Protein AF-A0A962WEZ9-F1 (afdb_monomer_lite)

Radius of gyration: 19.64 Å; chains: 1; bounding box: 31×36×59 Å

pLDDT: mean 92.87, std 10.45, range [40.66, 98.69]

Sequence (93 aa):
PMAPGEEDRIVEFLGRGEIEATLHALGPSELLETAYPGVWLVTHFNEADEIMAKFVEVATVPALLITPEDDLHDSAQRLTGALGRVLSHEQGN

Structure (mmCIF, N/CA/C/O backbone):
data_AF-A0A962WEZ9-F1
#
_entry.id   AF-A0A962WEZ9-F1
#
loop_
_atom_site.group_PDB
_atom_site.id
_atom_site.type_symbol
_atom_site.label_atom_id
_atom_site.label_alt_id
_atom_site.label_comp_id
_atom_site.label_asym_id
_atom_site.label_entity_id
_atom_site.label_seq_id
_atom_site.pdbx_PDB_ins_code
_atom_site.Cartn_x
_atom_site.Cartn_y
_atom_site.Cartn_z
_atom_site.occupancy
_atom_site.B_iso_or_equiv
_atom_site.auth_seq_id
_atom_site.auth_comp_id
_atom_site.auth_asym_id
_atom_site.auth_atom_id
_atom_site.pdbx_PDB_model_num
ATOM 1 N N . PRO A 1 1 ? 14.129 -13.577 -15.792 1.00 68.94 1 PRO A N 1
ATOM 2 C CA . PRO A 1 1 ? 14.619 -12.179 -15.846 1.00 68.94 1 PRO A CA 1
ATOM 3 C C . PRO A 1 1 ? 13.877 -11.408 -16.940 1.00 68.94 1 PRO A C 1
ATOM 5 O O . PRO A 1 1 ? 13.745 -11.941 -18.039 1.00 68.94 1 PRO A O 1
ATOM 8 N N . MET A 1 2 ? 13.371 -10.214 -16.622 1.00 81.50 2 MET A N 1
ATOM 9 C CA . MET A 1 2 ? 12.786 -9.309 -17.618 1.00 81.50 2 MET A CA 1
ATOM 10 C C . MET A 1 2 ? 13.866 -8.780 -18.568 1.00 81.50 2 MET A C 1
ATOM 12 O O . MET A 1 2 ? 15.049 -8.729 -18.213 1.00 81.50 2 MET A O 1
ATOM 16 N N . ALA A 1 3 ? 13.470 -8.420 -19.785 1.00 88.25 3 ALA A N 1
ATOM 17 C CA . ALA A 1 3 ? 14.358 -7.753 -20.725 1.00 88.25 3 ALA A CA 1
ATOM 18 C C . ALA A 1 3 ? 14.692 -6.323 -20.241 1.00 88.25 3 ALA A C 1
ATOM 20 O O . ALA A 1 3 ? 13.894 -5.709 -19.529 1.00 88.25 3 ALA A O 1
ATOM 21 N N . PRO A 1 4 ? 15.848 -5.750 -20.630 1.00 88.00 4 PRO A N 1
ATOM 22 C CA . PRO A 1 4 ? 16.178 -4.368 -20.284 1.00 88.00 4 PRO A CA 1
ATOM 23 C C . PRO A 1 4 ? 15.071 -3.391 -20.713 1.00 88.00 4 PRO A C 1
ATOM 25 O O . PRO A 1 4 ? 14.658 -3.392 -21.875 1.00 88.00 4 PRO A O 1
ATOM 28 N N . GLY A 1 5 ? 14.594 -2.568 -19.775 1.00 89.25 5 GLY A N 1
ATOM 29 C CA . GLY A 1 5 ? 13.532 -1.577 -20.000 1.00 89.25 5 GLY A CA 1
ATOM 30 C C . GLY A 1 5 ? 12.119 -2.151 -20.170 1.00 89.25 5 GLY A C 1
ATOM 31 O O . GLY A 1 5 ? 11.192 -1.404 -20.470 1.00 89.25 5 GLY A O 1
ATOM 32 N N . GLU A 1 6 ? 11.924 -3.463 -20.014 1.00 93.81 6 GLU A N 1
ATOM 33 C CA . GLU A 1 6 ? 10.589 -4.074 -20.040 1.00 93.81 6 GLU A CA 1
ATOM 34 C C . GLU A 1 6 ? 9.746 -3.621 -18.843 1.00 93.81 6 GLU A C 1
ATOM 36 O O . GLU A 1 6 ? 8.579 -3.280 -19.018 1.00 93.81 6 GLU A O 1
ATOM 41 N N . GLU A 1 7 ? 10.351 -3.540 -17.657 1.00 92.94 7 GLU A N 1
ATOM 42 C CA . GLU A 1 7 ? 9.681 -3.054 -16.449 1.00 92.94 7 GLU A CA 1
ATOM 43 C C . GLU A 1 7 ? 9.177 -1.615 -16.619 1.00 92.94 7 GLU A C 1
ATOM 45 O O . GLU A 1 7 ? 8.009 -1.345 -16.350 1.00 92.94 7 GLU A O 1
ATOM 50 N N . ASP A 1 8 ? 10.015 -0.714 -17.139 1.00 94.00 8 ASP A N 1
ATOM 51 C CA . ASP A 1 8 ? 9.643 0.688 -17.362 1.00 94.00 8 ASP A CA 1
ATOM 52 C C . ASP A 1 8 ? 8.452 0.809 -18.317 1.00 94.00 8 ASP A C 1
ATOM 54 O O . ASP A 1 8 ? 7.519 1.562 -18.055 1.00 94.00 8 ASP A O 1
ATOM 58 N N . ARG A 1 9 ? 8.435 0.007 -19.391 1.00 96.06 9 ARG A N 1
ATOM 59 C CA . ARG A 1 9 ? 7.308 -0.038 -20.337 1.00 96.06 9 ARG A CA 1
ATOM 60 C C . ARG A 1 9 ? 6.032 -0.559 -19.691 1.00 96.06 9 ARG A C 1
ATOM 62 O O . ARG A 1 9 ? 4.953 -0.086 -20.032 1.00 96.06 9 ARG A O 1
ATOM 69 N N . ILE A 1 10 ? 6.135 -1.540 -18.793 1.00 95.75 10 ILE A N 1
ATOM 70 C CA . ILE A 1 10 ? 4.981 -2.056 -18.048 1.00 95.75 10 ILE A CA 1
ATOM 71 C C . ILE A 1 10 ? 4.447 -0.975 -17.108 1.00 95.75 10 ILE A C 1
ATOM 73 O O . ILE A 1 10 ? 3.245 -0.734 -17.092 1.00 95.75 10 ILE A O 1
ATOM 77 N N . VAL A 1 11 ? 5.320 -0.298 -16.362 1.00 96.31 11 VAL A N 1
ATOM 78 C CA . VAL A 1 11 ? 4.931 0.789 -15.451 1.00 96.31 11 VAL A CA 1
ATOM 79 C C . VAL A 1 11 ? 4.292 1.946 -16.223 1.00 96.31 11 VAL A C 1
ATOM 81 O O . VAL A 1 11 ? 3.238 2.437 -15.827 1.00 96.31 11 VAL A O 1
ATOM 84 N N . GLU A 1 12 ? 4.873 2.336 -17.358 1.00 97.31 12 GLU A N 1
ATOM 85 C CA . GLU A 1 12 ? 4.313 3.359 -18.243 1.00 97.31 12 GLU A CA 1
ATOM 86 C C . GLU A 1 12 ? 2.942 2.942 -18.796 1.00 97.31 12 GLU A C 1
ATOM 88 O O . GLU A 1 12 ? 2.008 3.743 -18.804 1.00 97.31 12 GLU A O 1
ATOM 93 N N . PHE A 1 13 ? 2.791 1.677 -19.201 1.00 97.69 13 PHE A N 1
ATOM 94 C CA . PHE A 1 13 ? 1.526 1.129 -19.694 1.00 97.69 13 PHE A CA 1
ATOM 95 C C . PHE A 1 13 ? 0.426 1.097 -18.625 1.00 97.69 13 PHE A C 1
ATOM 97 O O . PHE A 1 13 ? -0.730 1.401 -18.924 1.00 97.69 13 PHE A O 1
ATOM 104 N N . LEU A 1 14 ? 0.767 0.708 -17.393 1.00 98.06 14 LEU A N 1
ATOM 105 C CA . LEU A 1 14 ? -0.169 0.704 -16.270 1.00 98.06 14 LEU A CA 1
ATOM 106 C C . LEU A 1 14 ? -0.661 2.124 -15.961 1.00 98.06 14 LEU A C 1
ATOM 108 O O . LEU A 1 14 ? -1.822 2.313 -15.596 1.00 98.06 14 LEU A O 1
ATOM 112 N N . GLY A 1 15 ? 0.202 3.123 -16.155 1.00 98.06 15 GLY A N 1
ATOM 113 C CA . GLY A 1 15 ? -0.116 4.518 -15.896 1.00 98.06 15 GLY A CA 1
ATOM 114 C C . GLY A 1 15 ? -0.357 4.794 -14.412 1.00 98.06 15 GLY A C 1
ATOM 115 O O . GLY A 1 15 ? -0.101 3.962 -13.541 1.00 98.06 15 GLY A O 1
ATOM 116 N N . ARG A 1 16 ? -0.861 5.994 -14.123 1.00 98.19 16 ARG A N 1
ATOM 117 C CA . ARG A 1 16 ? -1.095 6.480 -12.762 1.00 98.19 16 ARG A CA 1
ATOM 118 C C . ARG A 1 16 ? -2.564 6.830 -12.557 1.00 98.19 16 ARG A C 1
ATOM 120 O O . ARG A 1 16 ? -3.137 7.559 -13.363 1.00 98.19 16 ARG A O 1
ATOM 127 N N . GLY A 1 17 ? -3.134 6.295 -11.487 1.00 97.56 17 GLY A N 1
ATOM 128 C CA . GLY A 1 17 ? -4.481 6.565 -11.009 1.00 97.56 17 GLY A CA 1
ATOM 129 C C . GLY A 1 17 ? -4.513 7.679 -9.971 1.00 97.56 17 GLY A C 1
ATOM 130 O O . GLY A 1 17 ? -3.628 8.537 -9.910 1.00 97.56 17 GLY A O 1
ATOM 131 N N . GLU A 1 18 ? -5.569 7.668 -9.164 1.00 97.44 18 GLU A N 1
ATOM 132 C CA . GLU A 1 18 ? -5.896 8.758 -8.241 1.00 97.44 18 GLU A CA 1
ATOM 133 C C . GLU A 1 18 ? -5.290 8.563 -6.848 1.00 97.44 18 GLU A C 1
ATOM 135 O O . GLU A 1 18 ? -5.028 9.546 -6.153 1.00 97.44 18 GLU A O 1
ATOM 140 N N . ILE A 1 19 ? -5.067 7.311 -6.437 1.00 98.25 19 ILE A N 1
ATOM 141 C CA . ILE A 1 19 ? -4.693 6.980 -5.063 1.00 98.25 19 ILE A CA 1
ATOM 142 C C . ILE A 1 19 ? -3.203 6.658 -4.964 1.00 98.25 19 ILE A C 1
ATOM 144 O O . ILE A 1 19 ? -2.668 5.827 -5.696 1.00 98.25 19 ILE A O 1
ATOM 148 N N . GLU A 1 20 ? -2.548 7.288 -3.995 1.00 97.75 20 GLU A N 1
ATOM 149 C CA . GLU A 1 20 ? -1.178 6.999 -3.588 1.00 97.75 20 GLU A CA 1
ATOM 150 C C . GLU A 1 20 ? -1.115 6.893 -2.064 1.00 97.75 20 GLU A C 1
ATOM 152 O O . GLU A 1 20 ? -1.742 7.680 -1.349 1.00 97.75 20 GLU A O 1
ATOM 157 N N . ALA A 1 21 ? -0.358 5.918 -1.569 1.00 97.50 21 ALA A N 1
ATOM 158 C CA . ALA A 1 21 ? -0.101 5.737 -0.150 1.00 97.50 21 ALA A CA 1
ATOM 159 C C . ALA A 1 21 ? 1.368 5.386 0.099 1.00 97.50 21 ALA A C 1
ATOM 161 O O . ALA A 1 21 ? 1.990 4.650 -0.669 1.00 97.50 21 ALA A O 1
ATOM 162 N N . THR A 1 22 ? 1.895 5.870 1.222 1.00 96.94 22 THR A N 1
ATOM 163 C CA . THR A 1 22 ? 3.222 5.508 1.723 1.00 96.94 22 THR A CA 1
ATOM 164 C C . THR A 1 22 ? 3.075 4.863 3.093 1.00 96.94 22 THR A C 1
ATOM 166 O O . THR A 1 22 ? 2.513 5.457 4.014 1.00 96.94 22 THR A O 1
ATOM 169 N N . LEU A 1 23 ? 3.588 3.645 3.232 1.00 95.00 23 LEU A N 1
ATOM 170 C CA . LEU A 1 23 ? 3.661 2.923 4.496 1.00 95.00 23 LEU A CA 1
ATOM 171 C C . LEU A 1 23 ? 5.102 2.950 5.007 1.00 95.00 23 LEU A C 1
ATOM 173 O O . LEU A 1 23 ? 6.015 2.545 4.299 1.00 95.00 23 LEU A O 1
ATOM 177 N N . HIS A 1 24 ? 5.309 3.385 6.247 1.00 93.44 24 HIS A N 1
ATOM 178 C CA . HIS A 1 24 ? 6.627 3.382 6.883 1.00 93.44 24 HIS A CA 1
ATOM 179 C C . HIS A 1 24 ? 6.739 2.197 7.850 1.00 93.44 24 HIS A C 1
ATOM 181 O O . HIS A 1 24 ? 6.243 2.274 8.975 1.00 93.44 24 HIS A O 1
ATOM 187 N N . ALA A 1 25 ? 7.383 1.105 7.425 1.00 83.12 25 ALA A N 1
ATOM 188 C CA . ALA A 1 25 ? 7.538 -0.104 8.236 1.00 83.12 25 ALA A CA 1
ATOM 189 C C . ALA A 1 25 ? 8.841 -0.852 7.895 1.00 83.12 25 ALA A C 1
ATOM 191 O O . ALA A 1 25 ? 8.874 -1.619 6.941 1.00 83.12 25 ALA A O 1
ATOM 192 N N . LEU A 1 26 ? 9.900 -0.655 8.698 1.00 77.50 26 LEU A N 1
ATOM 193 C CA . LEU A 1 26 ? 11.230 -1.267 8.479 1.00 77.50 26 LEU A CA 1
ATOM 194 C C . LEU A 1 26 ? 11.746 -1.061 7.033 1.00 77.50 26 LEU A C 1
ATOM 196 O O . LEU A 1 26 ? 12.247 -1.984 6.395 1.00 77.50 26 LEU A O 1
ATOM 200 N N . GLY A 1 27 ? 11.568 0.166 6.530 1.00 85.50 27 GLY A N 1
ATOM 201 C CA . GLY A 1 27 ? 11.678 0.549 5.118 1.00 85.50 27 GLY A CA 1
ATOM 202 C C . GLY A 1 27 ? 10.348 1.125 4.596 1.00 85.50 27 GLY A C 1
ATOM 203 O O . GLY A 1 27 ? 9.277 0.729 5.073 1.00 85.50 27 GLY A O 1
ATOM 204 N N . PRO A 1 28 ? 10.354 2.125 3.696 1.00 94.00 28 PRO A N 1
ATOM 205 C CA . PRO A 1 28 ? 9.115 2.624 3.120 1.00 94.00 28 PRO A CA 1
ATOM 206 C C . PRO A 1 28 ? 8.534 1.623 2.112 1.00 94.00 28 PRO A C 1
ATOM 208 O O . PRO A 1 28 ? 9.246 0.872 1.450 1.00 94.00 28 PRO A O 1
ATOM 211 N N . SER A 1 29 ? 7.213 1.614 1.986 1.00 96.94 29 SER A N 1
ATOM 212 C CA . SER A 1 29 ? 6.505 0.976 0.879 1.00 96.94 29 SER A CA 1
ATOM 213 C C . SER A 1 29 ? 5.628 2.013 0.200 1.00 96.94 29 SER A C 1
ATOM 215 O O . SER A 1 29 ? 4.876 2.720 0.870 1.00 96.94 29 SER A O 1
ATOM 217 N N . GLU A 1 30 ? 5.723 2.098 -1.116 1.00 97.62 30 GLU A N 1
ATOM 218 C CA . GLU A 1 30 ? 4.903 2.964 -1.952 1.00 97.62 30 GLU A CA 1
ATOM 219 C C . GLU A 1 30 ? 3.844 2.121 -2.650 1.00 97.62 30 GLU A C 1
ATOM 221 O O . GLU A 1 30 ? 4.142 1.083 -3.245 1.00 97.62 30 GLU A O 1
ATOM 226 N N . LEU A 1 31 ? 2.597 2.567 -2.560 1.00 98.31 31 LEU A N 1
ATOM 227 C CA . LEU A 1 31 ? 1.456 1.925 -3.187 1.00 98.31 31 LEU A CA 1
ATOM 228 C C . LEU A 1 31 ? 0.781 2.945 -4.084 1.00 98.31 31 LEU A C 1
ATOM 230 O O . LEU A 1 31 ? 0.279 3.962 -3.606 1.00 98.31 31 LEU A O 1
ATOM 234 N N . LEU A 1 32 ? 0.769 2.657 -5.378 1.00 98.50 32 LEU A N 1
ATOM 235 C CA . LEU A 1 32 ? 0.189 3.526 -6.385 1.00 98.50 32 LEU A CA 1
ATOM 236 C C . LEU A 1 32 ? -0.940 2.798 -7.100 1.00 98.50 32 LEU A C 1
ATOM 238 O O . LEU A 1 32 ? -0.698 1.781 -7.748 1.00 98.50 32 LEU A O 1
ATOM 242 N N . GLU A 1 33 ? -2.158 3.326 -7.031 1.00 98.69 33 GLU A N 1
ATOM 243 C CA . GLU A 1 33 ? -3.215 2.877 -7.928 1.00 98.69 33 GLU A CA 1
ATOM 244 C C . GLU A 1 33 ? -2.855 3.299 -9.355 1.00 98.69 33 GLU A C 1
ATOM 246 O O . GLU A 1 33 ? -2.413 4.421 -9.610 1.00 98.69 33 GLU A O 1
ATOM 251 N N . THR A 1 34 ? -2.995 2.375 -10.294 1.00 98.69 34 THR A N 1
ATOM 252 C CA . THR A 1 34 ? -2.684 2.603 -11.707 1.00 98.69 34 THR A CA 1
ATOM 253 C C . THR A 1 34 ? -3.855 3.291 -12.414 1.00 98.69 34 THR A C 1
ATOM 255 O O . THR A 1 34 ? -4.888 3.567 -11.807 1.00 98.69 34 THR A O 1
ATOM 258 N N . ALA A 1 35 ? -3.756 3.543 -13.722 1.00 98.50 35 ALA A N 1
ATOM 259 C CA . ALA A 1 35 ? -4.894 4.064 -14.488 1.00 98.50 35 ALA A CA 1
ATOM 260 C C . ALA A 1 35 ? -6.092 3.084 -14.547 1.00 98.50 35 ALA A C 1
ATOM 262 O O . ALA A 1 35 ? -7.171 3.449 -15.019 1.00 98.50 35 ALA A O 1
ATOM 263 N N . TYR A 1 36 ? -5.909 1.846 -14.079 1.00 98.38 36 TYR A N 1
ATOM 264 C CA . TYR A 1 36 ? -6.941 0.826 -13.947 1.00 98.38 36 TYR A CA 1
ATOM 265 C C . TYR A 1 36 ? -7.356 0.706 -12.468 1.00 98.38 36 TYR A C 1
ATOM 267 O O . TYR A 1 36 ? -6.558 0.215 -11.665 1.00 98.38 36 TYR A O 1
ATOM 275 N N . PRO A 1 37 ? -8.586 1.110 -12.092 1.00 98.12 37 PRO A N 1
ATOM 276 C CA . PRO A 1 37 ? -9.036 1.059 -10.704 1.00 98.12 37 PRO A CA 1
ATOM 277 C C . PRO A 1 37 ? -8.926 -0.341 -10.094 1.00 98.12 37 PRO A C 1
ATOM 279 O O . PRO A 1 37 ? -9.312 -1.335 -10.716 1.00 98.12 37 PRO A O 1
ATOM 282 N N . GLY A 1 38 ? -8.404 -0.416 -8.871 1.00 97.75 38 GLY A N 1
ATOM 283 C CA . GLY A 1 38 ? -8.143 -1.676 -8.171 1.00 97.75 38 GLY A CA 1
ATOM 284 C C . GLY A 1 38 ? -6.906 -2.450 -8.648 1.00 97.75 38 GLY A C 1
ATOM 285 O O . GLY A 1 38 ? -6.666 -3.557 -8.167 1.00 97.75 38 GLY A O 1
ATOM 286 N N . VAL A 1 39 ? -6.113 -1.900 -9.572 1.00 98.62 39 VAL A N 1
ATOM 287 C CA . VAL A 1 39 ? -4.787 -2.418 -9.934 1.00 98.62 39 VAL A CA 1
ATOM 288 C C . VAL A 1 39 ? -3.736 -1.483 -9.355 1.00 98.62 39 VAL A C 1
ATOM 290 O O . VAL A 1 39 ? -3.731 -0.290 -9.658 1.00 98.62 39 VAL A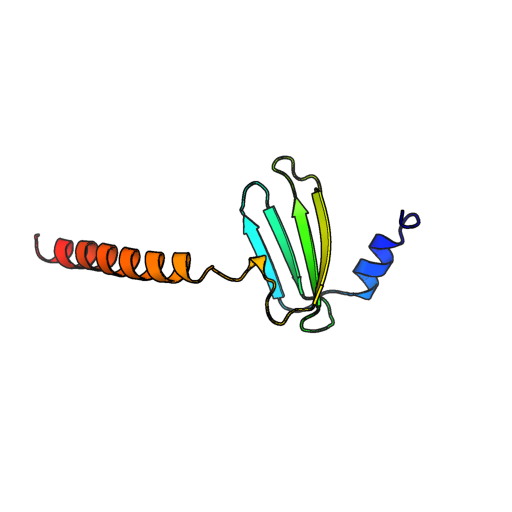 O 1
ATOM 293 N N . TRP A 1 40 ? -2.835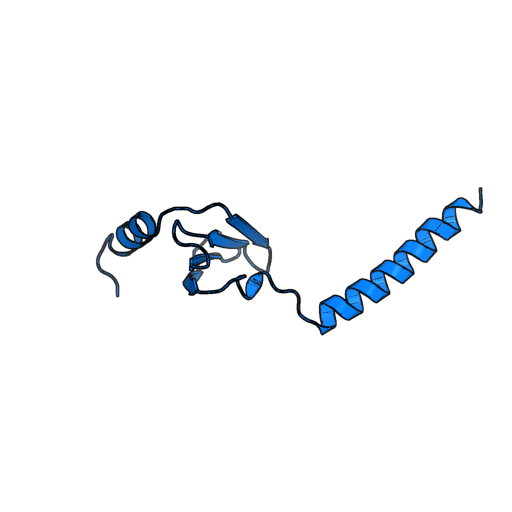 -2.036 -8.553 1.00 98.62 40 TRP A N 1
ATOM 294 C CA . TRP A 1 40 ? -1.866 -1.297 -7.755 1.00 98.62 40 TRP A CA 1
ATOM 295 C C . TRP A 1 40 ? -0.449 -1.707 -8.108 1.00 98.62 40 TRP A C 1
ATOM 297 O O . TRP A 1 40 ? -0.154 -2.895 -8.207 1.00 98.62 40 TRP A O 1
ATOM 307 N N . LEU A 1 41 ? 0.441 -0.732 -8.247 1.00 98.38 41 LEU A N 1
ATOM 308 C CA . LEU A 1 41 ? 1.878 -0.951 -8.251 1.00 98.38 41 LEU A CA 1
ATOM 309 C C . LEU A 1 41 ? 2.395 -0.775 -6.821 1.00 98.38 41 LEU A C 1
ATOM 311 O O . LEU A 1 41 ? 2.339 0.325 -6.271 1.00 98.38 41 LEU A O 1
ATOM 315 N N . VAL A 1 42 ? 2.891 -1.860 -6.233 1.00 98.00 42 VAL A N 1
ATOM 316 C CA . VAL A 1 42 ? 3.452 -1.883 -4.879 1.00 98.00 42 VAL A CA 1
ATOM 317 C C . VAL A 1 42 ? 4.966 -1.977 -4.984 1.00 98.00 42 VAL A C 1
ATOM 319 O O . VAL A 1 42 ? 5.484 -2.907 -5.604 1.00 98.00 42 VAL A O 1
ATOM 322 N N . THR A 1 43 ? 5.673 -1.021 -4.384 1.00 97.50 43 THR A N 1
ATOM 323 C CA . THR A 1 43 ? 7.139 -0.983 -4.327 1.00 97.50 43 THR A CA 1
ATOM 324 C C . THR A 1 43 ? 7.585 -0.947 -2.873 1.00 97.50 43 THR A C 1
ATOM 326 O O . THR A 1 43 ? 7.226 -0.042 -2.130 1.00 97.50 43 THR A O 1
ATOM 329 N N . HIS A 1 44 ? 8.371 -1.934 -2.463 1.00 96.56 44 HIS A N 1
ATOM 330 C CA . HIS A 1 44 ? 8.958 -2.038 -1.134 1.00 96.56 44 HIS A CA 1
ATOM 331 C C . HIS A 1 44 ? 10.435 -1.689 -1.179 1.00 96.56 44 HIS A C 1
ATOM 333 O O . HIS A 1 44 ? 11.184 -2.265 -1.975 1.00 96.56 44 HIS A O 1
ATOM 339 N N . PHE A 1 45 ? 10.854 -0.821 -0.269 1.00 95.88 45 PHE A N 1
ATOM 340 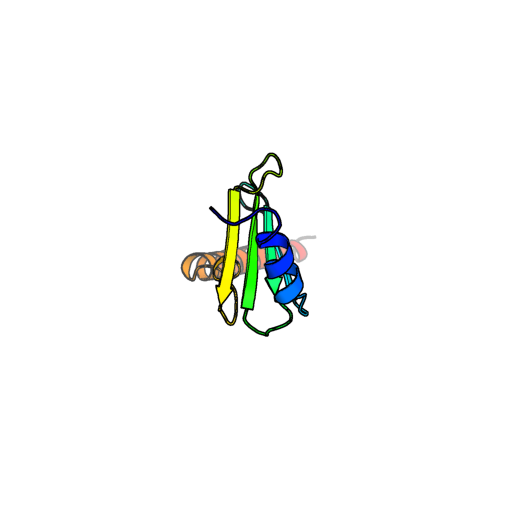C CA . PHE A 1 45 ? 12.237 -0.412 -0.097 1.00 95.88 45 PHE A CA 1
ATOM 341 C C . PHE A 1 45 ? 12.789 -0.952 1.224 1.00 95.88 45 PHE A C 1
ATOM 343 O O . PHE A 1 45 ? 12.042 -1.169 2.178 1.00 95.88 45 PHE A O 1
ATOM 350 N N . ASN A 1 46 ? 14.101 -1.158 1.288 1.00 93.00 46 ASN A N 1
ATOM 351 C CA . ASN A 1 46 ? 14.797 -1.349 2.559 1.00 93.00 46 ASN A CA 1
ATOM 352 C C . ASN A 1 46 ? 15.113 0.006 3.227 1.00 93.00 46 ASN A C 1
ATOM 354 O O . ASN A 1 46 ? 14.793 1.072 2.708 1.00 93.00 46 ASN A O 1
ATOM 358 N N . GLU A 1 47 ? 15.777 -0.023 4.384 1.00 92.69 47 GLU A N 1
ATOM 359 C CA . GLU A 1 47 ? 16.208 1.185 5.110 1.00 92.69 47 GLU A CA 1
ATOM 360 C C . GLU A 1 47 ? 17.286 2.015 4.378 1.00 92.69 47 GLU A C 1
ATOM 362 O O . GLU A 1 47 ? 17.586 3.128 4.804 1.00 92.69 47 GLU A O 1
ATOM 367 N N . ALA A 1 48 ? 17.879 1.486 3.303 1.00 93.62 48 ALA A N 1
ATOM 368 C CA . ALA A 1 48 ? 18.878 2.156 2.468 1.00 93.62 48 ALA A CA 1
ATOM 369 C C . ALA A 1 48 ? 18.289 2.703 1.149 1.00 93.62 48 ALA A C 1
ATOM 371 O O . ALA A 1 48 ? 19.048 3.029 0.237 1.00 93.62 48 ALA A O 1
ATOM 372 N N . ASP A 1 49 ? 16.957 2.793 1.049 1.00 91.00 49 ASP A N 1
ATOM 373 C CA . ASP A 1 49 ? 16.203 3.236 -0.134 1.00 91.00 49 ASP A CA 1
ATOM 374 C C . ASP A 1 49 ? 16.417 2.365 -1.390 1.00 91.00 49 ASP A C 1
ATOM 376 O O . ASP A 1 49 ? 16.203 2.798 -2.525 1.00 91.00 49 ASP A O 1
ATOM 380 N N . GLU A 1 50 ? 16.801 1.100 -1.213 1.00 94.38 50 GLU A N 1
ATOM 381 C CA . GLU A 1 50 ? 16.927 0.138 -2.309 1.00 94.38 50 GLU A CA 1
ATOM 382 C C . GLU A 1 50 ? 15.641 -0.683 -2.456 1.00 94.38 50 GLU A C 1
ATOM 384 O O . GLU A 1 50 ? 15.086 -1.175 -1.470 1.00 94.38 50 GLU A O 1
ATOM 389 N N . ILE A 1 51 ? 15.185 -0.888 -3.698 1.00 94.75 51 ILE A N 1
ATOM 390 C CA . ILE A 1 51 ? 13.995 -1.701 -3.989 1.00 94.75 51 ILE A CA 1
ATOM 391 C C . ILE A 1 51 ? 14.264 -3.162 -3.607 1.00 94.75 51 ILE A C 1
ATOM 393 O O . ILE A 1 51 ? 15.077 -3.846 -4.230 1.00 94.75 51 ILE A O 1
ATOM 397 N N . MET A 1 52 ? 13.526 -3.659 -2.616 1.00 95.25 52 MET A N 1
ATOM 398 C CA . MET A 1 52 ? 13.511 -5.071 -2.230 1.00 95.25 52 MET A CA 1
ATOM 399 C C . MET A 1 52 ? 12.509 -5.881 -3.048 1.00 95.25 52 MET A C 1
ATOM 401 O O . MET A 1 52 ? 12.770 -7.036 -3.387 1.00 95.25 52 MET A O 1
ATOM 405 N N . ALA A 1 53 ? 11.348 -5.296 -3.339 1.00 94.50 53 ALA A N 1
ATOM 406 C CA . ALA A 1 53 ? 10.294 -5.946 -4.103 1.00 94.50 53 ALA A CA 1
ATOM 407 C C . ALA A 1 53 ? 9.455 -4.909 -4.847 1.00 94.50 53 ALA A C 1
ATOM 409 O O . ALA A 1 53 ? 9.182 -3.832 -4.326 1.00 94.50 53 ALA A O 1
ATOM 410 N N . LYS A 1 54 ? 9.014 -5.259 -6.053 1.00 95.94 54 LYS A N 1
ATOM 411 C CA . LYS A 1 54 ? 8.074 -4.463 -6.836 1.00 95.94 54 LYS A CA 1
ATOM 412 C C . LYS A 1 54 ? 7.145 -5.389 -7.598 1.00 95.94 54 LYS A C 1
ATOM 414 O O . LYS A 1 54 ? 7.613 -6.290 -8.294 1.00 95.94 54 LYS A O 1
ATOM 419 N N . PHE A 1 55 ? 5.841 -5.217 -7.430 1.00 96.94 55 PHE A N 1
ATOM 420 C CA . PHE A 1 55 ? 4.847 -6.104 -8.026 1.00 96.94 55 PHE A CA 1
ATOM 421 C C . PHE A 1 55 ? 3.510 -5.399 -8.238 1.00 96.94 55 PHE A C 1
ATOM 423 O O . PHE A 1 55 ? 3.264 -4.313 -7.716 1.00 96.94 55 PHE A O 1
ATOM 430 N N . VAL A 1 56 ? 2.651 -6.040 -9.029 1.00 97.94 56 VAL A N 1
ATOM 431 C CA . VAL A 1 56 ? 1.267 -5.614 -9.218 1.00 97.94 56 VAL A CA 1
ATOM 432 C C . VAL A 1 56 ? 0.369 -6.376 -8.253 1.00 97.94 56 VAL A C 1
ATOM 434 O O . VAL A 1 56 ? 0.422 -7.604 -8.195 1.00 97.94 56 VAL A O 1
ATOM 437 N N . GLU A 1 57 ? -0.480 -5.652 -7.539 1.00 98.50 57 GLU A N 1
ATOM 438 C CA . GLU A 1 57 ? -1.537 -6.196 -6.693 1.00 98.50 57 GLU A CA 1
ATOM 439 C C . GLU A 1 57 ? -2.900 -5.815 -7.282 1.00 98.50 57 GLU A C 1
ATOM 441 O O . GLU A 1 57 ? -3.126 -4.665 -7.649 1.00 98.50 57 GLU A O 1
ATOM 446 N N . VAL A 1 58 ? -3.817 -6.778 -7.402 1.00 98.44 58 VAL A N 1
ATOM 447 C CA . VAL A 1 58 ? -5.193 -6.524 -7.861 1.00 98.44 58 VAL A CA 1
ATOM 448 C C . VAL A 1 58 ? -6.127 -6.682 -6.671 1.00 98.44 58 VAL A C 1
ATOM 450 O O . VAL A 1 58 ? -6.417 -7.801 -6.249 1.00 98.44 58 VAL A O 1
ATOM 453 N N . ALA A 1 59 ? -6.572 -5.561 -6.114 1.00 98.19 59 ALA A N 1
ATOM 454 C CA . ALA A 1 59 ? -7.378 -5.507 -4.903 1.00 98.19 59 ALA A CA 1
ATOM 455 C C . ALA A 1 59 ? -8.174 -4.197 -4.834 1.00 98.19 59 ALA A C 1
ATOM 457 O O . ALA A 1 59 ? -7.742 -3.160 -5.332 1.00 98.19 59 ALA A O 1
ATOM 458 N N . THR A 1 60 ? -9.324 -4.213 -4.156 1.00 97.69 60 THR A N 1
ATOM 459 C CA . THR A 1 60 ? -10.068 -2.976 -3.855 1.00 97.69 60 THR A CA 1
ATOM 460 C C . THR A 1 60 ? -9.284 -2.058 -2.922 1.00 97.69 60 THR A C 1
ATOM 462 O O . THR A 1 60 ? -9.370 -0.843 -3.038 1.00 97.69 60 THR A O 1
ATOM 465 N N . VAL A 1 61 ? -8.529 -2.650 -1.995 1.00 97.19 61 VAL A N 1
ATOM 466 C CA . VAL A 1 61 ? -7.582 -1.979 -1.105 1.00 97.19 61 VAL A CA 1
ATOM 467 C C . VAL A 1 61 ? -6.396 -2.930 -0.924 1.00 97.19 61 VAL A C 1
ATOM 469 O O . VAL A 1 61 ? -6.641 -4.097 -0.608 1.00 97.19 61 VAL A O 1
ATOM 472 N N . PRO A 1 62 ? -5.146 -2.478 -1.118 1.00 97.69 62 PRO A N 1
ATOM 473 C CA . PRO A 1 62 ? -3.973 -3.312 -0.912 1.00 97.69 62 PRO A CA 1
ATOM 474 C C . PRO A 1 62 ? -3.898 -3.879 0.502 1.00 97.69 62 PRO A C 1
ATOM 476 O O . PRO A 1 62 ? -4.170 -3.166 1.471 1.00 97.69 62 PRO A O 1
ATOM 479 N N . ALA A 1 63 ? -3.465 -5.132 0.638 1.00 95.94 63 ALA A N 1
ATOM 480 C CA . ALA A 1 63 ? -3.410 -5.823 1.929 1.00 95.94 63 ALA A CA 1
ATOM 481 C C . ALA A 1 63 ? -2.566 -5.070 2.976 1.00 95.94 63 ALA A C 1
ATOM 483 O O . ALA A 1 63 ? -2.907 -5.056 4.155 1.00 95.94 63 ALA A O 1
ATOM 484 N N . LEU A 1 64 ? -1.503 -4.389 2.538 1.00 94.81 64 LEU A N 1
ATOM 485 C CA . LEU A 1 64 ? -0.618 -3.585 3.391 1.00 94.81 64 LEU A CA 1
ATOM 486 C C . LEU A 1 64 ? -1.292 -2.352 4.006 1.00 94.81 64 LEU A C 1
ATOM 488 O O . LEU A 1 64 ? -0.785 -1.811 4.985 1.00 94.81 64 LEU A O 1
ATOM 492 N N . LEU A 1 65 ? -2.406 -1.891 3.431 1.00 95.88 65 LEU A N 1
ATOM 493 C CA . LEU A 1 65 ? -3.184 -0.766 3.956 1.00 95.88 65 LEU A CA 1
ATOM 494 C C . LEU A 1 65 ? -4.303 -1.219 4.903 1.00 95.88 65 LEU A C 1
ATOM 496 O O . LEU A 1 65 ? -5.003 -0.377 5.464 1.00 95.88 65 LEU A O 1
ATOM 500 N N . ILE A 1 66 ? -4.491 -2.529 5.087 1.00 95.94 66 ILE A N 1
ATOM 501 C CA . ILE A 1 66 ? -5.524 -3.074 5.964 1.00 95.94 66 ILE A CA 1
ATOM 502 C C . ILE A 1 66 ? -4.951 -3.306 7.360 1.00 95.94 66 ILE A C 1
ATOM 504 O O . ILE A 1 66 ? -4.091 -4.160 7.565 1.00 95.94 66 ILE A O 1
ATOM 508 N N . THR A 1 67 ? -5.478 -2.573 8.340 1.00 95.44 67 THR A N 1
ATOM 509 C CA . THR A 1 67 ? -5.185 -2.821 9.755 1.00 95.44 67 THR A CA 1
ATOM 510 C C . THR A 1 67 ? -5.721 -4.198 10.169 1.00 95.44 67 THR A C 1
ATOM 512 O O . THR A 1 67 ? -6.906 -4.466 9.941 1.00 95.44 67 THR A O 1
ATOM 515 N N . PRO A 1 68 ? -4.907 -5.058 10.808 1.00 94.94 68 PRO A N 1
ATOM 516 C CA . PRO A 1 68 ? -5.380 -6.314 11.384 1.00 94.94 68 PRO A CA 1
ATOM 517 C C . PRO A 1 68 ? -6.513 -6.107 12.401 1.00 94.94 68 PRO A C 1
ATOM 519 O O . PRO A 1 68 ? -6.548 -5.103 13.113 1.00 94.94 68 PRO A O 1
ATOM 522 N N . GLU A 1 69 ? -7.435 -7.067 12.501 1.00 96.31 69 GLU A N 1
ATOM 523 C CA . GLU A 1 69 ? -8.620 -6.951 13.368 1.00 96.31 69 GLU A CA 1
ATOM 524 C C . GLU A 1 69 ? -8.256 -6.821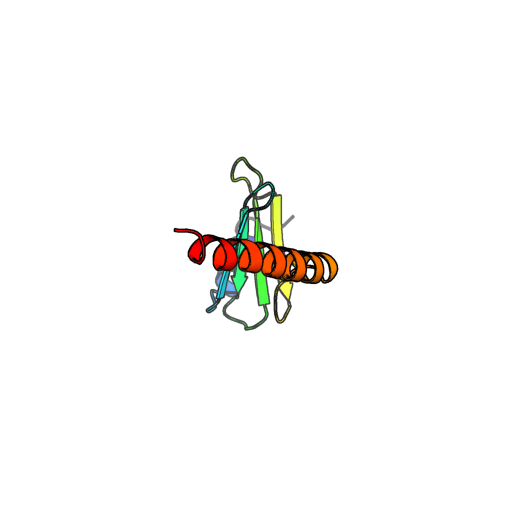 14.858 1.00 96.31 69 GLU A C 1
ATOM 526 O O . GLU A 1 69 ? -8.816 -5.971 15.554 1.00 96.31 69 GLU A O 1
ATOM 531 N N . ASP A 1 70 ? -7.269 -7.591 15.323 1.00 97.00 70 ASP A N 1
ATOM 532 C CA . ASP A 1 70 ? -6.787 -7.533 16.708 1.00 97.00 70 ASP A CA 1
ATOM 533 C C . ASP A 1 70 ? -6.180 -6.156 17.032 1.00 97.00 70 ASP A C 1
ATOM 535 O O . ASP A 1 70 ? -6.533 -5.532 18.035 1.00 97.00 70 ASP A O 1
ATOM 539 N N . ASP A 1 71 ? -5.351 -5.615 16.132 1.00 96.88 71 ASP A N 1
ATOM 540 C CA . ASP A 1 71 ? -4.763 -4.277 16.280 1.00 96.88 71 ASP A CA 1
ATOM 541 C C . ASP A 1 71 ? -5.841 -3.185 16.302 1.00 96.88 71 ASP A C 1
ATOM 543 O O . ASP A 1 71 ? -5.756 -2.220 17.074 1.00 96.88 71 ASP A O 1
ATOM 547 N N . LEU A 1 72 ? -6.880 -3.333 15.472 1.00 97.06 72 LEU A N 1
ATOM 548 C CA . LEU A 1 72 ? -8.018 -2.421 15.442 1.00 97.06 72 LEU A CA 1
ATOM 549 C C . LEU A 1 72 ? -8.774 -2.449 16.779 1.00 97.06 72 LEU A C 1
ATOM 551 O O . LEU A 1 72 ? -9.052 -1.386 17.340 1.00 97.06 72 LEU A O 1
ATOM 555 N N . HIS A 1 73 ? -9.049 -3.635 17.325 1.00 96.56 73 HIS A N 1
ATOM 556 C CA . HIS A 1 73 ? -9.704 -3.784 18.624 1.00 96.56 73 HIS A CA 1
ATOM 557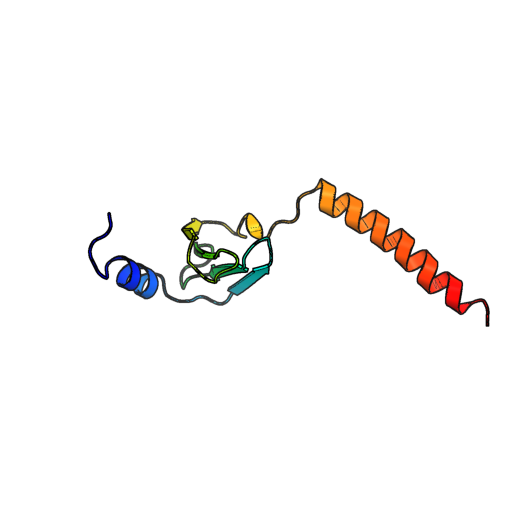 C C . HIS A 1 73 ? -8.877 -3.160 19.758 1.00 96.56 73 HIS A C 1
ATOM 559 O O . HIS A 1 73 ? -9.375 -2.321 20.519 1.00 96.56 73 HIS A O 1
ATOM 565 N N . ASP A 1 74 ? -7.591 -3.501 19.826 1.00 97.94 74 ASP A N 1
ATOM 566 C CA . ASP A 1 74 ? -6.671 -3.010 20.849 1.00 97.94 74 ASP A CA 1
ATOM 567 C C . ASP A 1 74 ? -6.469 -1.495 20.762 1.00 97.94 74 ASP A C 1
ATOM 569 O O . ASP A 1 74 ? -6.319 -0.807 21.779 1.00 97.94 74 ASP A O 1
ATOM 573 N N . SER A 1 75 ? -6.434 -0.937 19.549 1.00 97.44 75 SER A N 1
ATOM 574 C CA . SER A 1 75 ? -6.310 0.510 19.354 1.00 97.44 75 SER A CA 1
ATOM 575 C C . SER A 1 75 ? -7.550 1.261 19.846 1.00 97.44 75 SER A C 1
ATOM 577 O O . SER A 1 75 ? -7.403 2.284 20.519 1.00 97.44 75 SER A O 1
ATOM 579 N N . ALA A 1 76 ? -8.755 0.729 19.614 1.00 97.75 76 ALA A N 1
ATOM 580 C CA . ALA A 1 76 ? -10.001 1.332 20.079 1.00 97.75 76 ALA A CA 1
ATOM 581 C C . ALA A 1 76 ? -10.061 1.399 21.615 1.00 97.75 76 ALA A C 1
ATOM 583 O O . ALA A 1 76 ? -10.329 2.463 22.179 1.00 97.75 76 ALA A O 1
ATOM 584 N N . GLN A 1 77 ? -9.723 0.303 22.304 1.00 97.38 77 GLN A N 1
ATOM 585 C CA . GLN A 1 77 ? -9.663 0.278 23.770 1.00 97.38 77 GLN A CA 1
ATOM 586 C C . GLN A 1 77 ? -8.636 1.279 24.321 1.00 97.38 77 GLN A C 1
ATOM 588 O O . GLN A 1 77 ? -8.930 2.046 25.248 1.00 97.38 77 GLN A O 1
ATOM 593 N N . ARG A 1 78 ? -7.431 1.307 23.731 1.00 97.31 78 ARG A N 1
ATOM 594 C CA . ARG A 1 78 ? -6.365 2.248 24.111 1.00 97.31 78 ARG A CA 1
ATOM 595 C C . ARG A 1 78 ? -6.799 3.699 23.924 1.00 97.31 78 ARG A C 1
ATOM 597 O O . ARG A 1 78 ? -6.545 4.518 24.811 1.00 97.31 78 ARG A O 1
ATOM 604 N N . LEU A 1 79 ? -7.479 4.008 22.819 1.00 97.69 79 LEU A N 1
ATOM 605 C CA . LEU A 1 79 ? -8.003 5.340 22.531 1.00 97.69 79 LEU A CA 1
ATOM 606 C C . LEU A 1 79 ? -9.046 5.767 23.568 1.00 97.69 79 LEU A C 1
ATOM 608 O O . LEU A 1 79 ? -8.923 6.854 24.130 1.00 97.69 79 LEU A O 1
ATOM 612 N N . THR A 1 80 ? -10.023 4.914 23.891 1.00 97.25 80 THR A N 1
ATOM 613 C CA . THR A 1 80 ? -11.031 5.208 24.925 1.00 97.25 80 THR A CA 1
ATOM 614 C C . THR A 1 80 ? -10.383 5.498 26.280 1.00 97.25 80 THR A C 1
ATOM 616 O O . THR A 1 80 ? -10.719 6.490 26.931 1.00 97.25 80 THR A O 1
ATOM 619 N N . GLY A 1 81 ? -9.405 4.684 26.692 1.00 96.50 81 GLY A N 1
ATOM 620 C CA . GLY A 1 81 ? -8.672 4.907 27.938 1.00 96.50 81 GLY A CA 1
ATOM 621 C C . GLY A 1 81 ? -7.858 6.207 27.936 1.00 96.50 81 GLY A C 1
ATOM 622 O O . GLY A 1 81 ? -7.799 6.901 28.952 1.00 96.50 81 GLY A O 1
ATOM 623 N N . ALA A 1 82 ? -7.239 6.563 26.806 1.00 96.56 82 ALA A N 1
ATOM 624 C CA . ALA A 1 82 ? -6.501 7.816 26.659 1.00 96.56 82 ALA A CA 1
ATOM 625 C C . ALA A 1 82 ? -7.423 9.041 26.707 1.00 96.56 82 ALA A C 1
ATOM 627 O O . ALA A 1 82 ? -7.132 9.986 27.440 1.00 96.56 82 ALA A O 1
ATOM 628 N N . LEU A 1 83 ? -8.558 8.995 26.006 1.00 96.62 83 LEU A N 1
ATOM 629 C CA . LEU A 1 83 ? -9.568 10.055 26.021 1.00 96.62 83 LEU A CA 1
ATOM 630 C C . LEU A 1 83 ? -10.116 10.298 27.430 1.00 96.62 83 LEU A C 1
ATOM 632 O O . LEU A 1 83 ? -10.200 11.446 27.859 1.00 96.62 83 LEU A O 1
ATOM 636 N N . GLY A 1 84 ? -10.406 9.236 28.189 1.00 95.19 84 GLY A N 1
ATOM 637 C CA . GLY A 1 84 ? -10.844 9.361 29.582 1.00 95.19 84 GLY A CA 1
ATOM 638 C C . GLY A 1 84 ? -9.842 10.121 30.462 1.00 95.19 84 GLY A C 1
ATOM 639 O O . GLY A 1 84 ? -10.245 10.940 31.289 1.00 95.19 84 GLY A O 1
ATOM 640 N N . ARG A 1 85 ? -8.534 9.914 30.249 1.00 93.38 85 ARG A N 1
ATOM 641 C CA . ARG A 1 85 ? -7.476 10.656 30.959 1.00 93.38 85 ARG A CA 1
ATOM 642 C C . ARG A 1 85 ? -7.416 12.126 30.549 1.00 93.38 85 ARG A C 1
ATOM 644 O O . ARG A 1 85 ? -7.292 12.969 31.430 1.00 93.38 85 ARG A O 1
ATOM 651 N N . VAL A 1 86 ? -7.528 12.427 29.251 1.00 93.56 86 VAL A N 1
ATOM 652 C CA . VAL A 1 86 ? -7.529 13.811 28.741 1.00 93.56 86 VAL A CA 1
ATOM 653 C C . VAL A 1 86 ? -8.702 14.596 29.329 1.00 93.56 86 VAL A C 1
ATOM 655 O O . VAL A 1 86 ? -8.499 15.656 29.910 1.00 93.56 86 VAL A O 1
ATOM 658 N N . LEU A 1 87 ? -9.911 14.034 29.270 1.00 89.31 87 LEU A N 1
ATOM 659 C CA . LEU A 1 87 ? -11.132 14.709 29.721 1.00 89.31 87 LEU A CA 1
ATOM 660 C C . LEU A 1 87 ? -11.228 14.853 31.252 1.00 89.31 87 LEU A C 1
ATOM 662 O O . LEU A 1 87 ? -11.889 15.763 31.743 1.00 89.31 87 LEU A O 1
ATOM 666 N N . SER A 1 88 ? -10.560 13.988 32.024 1.00 82.94 88 SER A N 1
ATOM 667 C CA . SER A 1 88 ? -10.538 14.089 33.494 1.00 82.94 88 SER A CA 1
ATOM 668 C C . SER A 1 88 ? -9.544 15.138 34.010 1.00 82.94 88 SER A C 1
ATOM 670 O O . SER A 1 88 ? -9.710 15.647 35.116 1.00 82.94 88 SER A O 1
ATOM 672 N N . HIS A 1 89 ? -8.516 15.477 33.225 1.00 61.09 89 HIS A N 1
ATOM 673 C CA . HIS A 1 89 ? -7.491 16.453 33.611 1.00 61.09 89 HIS A CA 1
ATOM 674 C C . HIS A 1 89 ? -7.964 17.915 33.485 1.00 61.09 89 HIS A C 1
ATOM 676 O O . HIS A 1 89 ? -7.369 18.796 34.099 1.00 61.09 89 HIS A O 1
ATOM 682 N N . GLU A 1 90 ? -9.051 18.176 32.747 1.00 57.97 90 GLU A N 1
ATOM 683 C CA . GLU A 1 90 ? -9.664 19.510 32.621 1.00 57.97 90 GLU A CA 1
ATOM 684 C C . GLU A 1 90 ? -10.563 19.894 33.811 1.00 57.97 90 GLU A C 1
ATOM 686 O O . GLU A 1 90 ? -10.934 21.056 33.945 1.00 57.97 90 GLU A O 1
ATOM 691 N N . GLN A 1 91 ? -10.897 18.958 34.710 1.00 55.28 91 GLN A N 1
ATOM 692 C CA 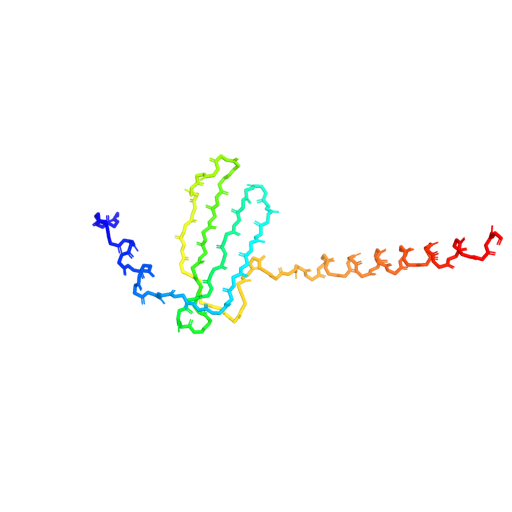. GLN A 1 91 ? -11.753 19.229 35.880 1.00 55.28 91 GLN A CA 1
ATOM 693 C C . GLN A 1 91 ? -10.979 19.469 37.189 1.00 55.28 91 GLN A C 1
ATOM 695 O O . GLN A 1 91 ? -11.578 19.526 38.262 1.00 55.28 91 GLN A O 1
ATOM 700 N N . GLY A 1 92 ? -9.652 19.604 37.110 1.00 57.69 92 GLY A N 1
ATOM 701 C CA . GLY A 1 92 ? -8.754 19.709 38.264 1.00 57.69 92 GLY A CA 1
ATOM 702 C C . GLY A 1 92 ? -7.838 20.936 38.279 1.00 57.69 92 GLY A C 1
ATOM 703 O O . GLY A 1 92 ? -6.732 20.821 38.805 1.00 57.69 92 GLY A O 1
ATOM 704 N N . ASN A 1 93 ? -8.257 22.072 37.707 1.00 40.66 93 ASN A N 1
ATOM 705 C CA . ASN A 1 93 ? -7.580 23.368 37.867 1.00 40.66 93 ASN A CA 1
ATOM 706 C C . ASN A 1 93 ? -8.574 24.505 38.116 1.00 40.66 93 ASN A C 1
ATOM 708 O O . ASN A 1 93 ? -9.310 24.850 37.165 1.00 40.66 93 ASN A O 1
#

Foldseek 3Di:
DDDVCPVVVVLVVQAFDDDWDWDDDQFIWIWTRGVDQQKIWIFTAHPVRHTPDTDIGRGNDDPSPDDDPVNVVVVVVVVVVVVVVVVVVVVPD

Secondary structure (DSSP, 8-state):
-PPTTHHHHHHHHH---S-EEEEESSSEEEEEE-SSTTEEEEEEE-TTS-EEEEEEEESSS-GGGS--HHHHHHHHHHHHHHHHHHHHHTT--